Protein AF-A0A7S3X9P7-F1 (afdb_monomer_lite)

Foldseek 3Di:
DDPDDQVVCVLDVVNVVCLVVVDDDDHDDDDDLVRQLVALVSLVVVVVCLVVQNQWDDDPVDTDRDPDDRDDRDPDPPDPPDDDDDDDDDDDDDDDDDDD

Structure (mmCIF, N/CA/C/O backbone):
data_AF-A0A7S3X9P7-F1
#
_entry.id   AF-A0A7S3X9P7-F1
#
loop_
_atom_site.group_PDB
_atom_site.id
_atom_site.type_symbol
_atom_site.label_atom_id
_atom_site.label_alt_id
_atom_site.label_comp_id
_atom_site.label_asym_id
_atom_site.label_entity_id
_atom_site.label_seq_id
_atom_site.pdbx_PDB_ins_code
_atom_site.Cartn_x
_atom_site.Cartn_y
_atom_site.Cartn_z
_atom_site.occupancy
_atom_site.B_iso_or_equiv
_atom_site.auth_seq_id
_atom_site.auth_comp_id
_atom_site.auth_asym_id
_atom_site.auth_atom_id
_atom_site.pdbx_PDB_model_num
ATOM 1 N N . SER A 1 1 ? 6.194 13.565 -7.248 1.00 40.59 1 SER A N 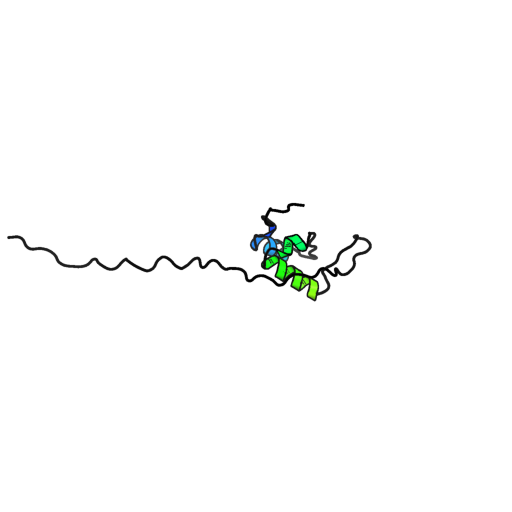1
ATOM 2 C CA . SER A 1 1 ? 6.899 13.285 -5.984 1.00 40.59 1 SER A CA 1
ATOM 3 C C . SER A 1 1 ? 6.740 14.475 -5.062 1.00 40.59 1 SER A C 1
ATOM 5 O O . SER A 1 1 ? 7.329 15.498 -5.357 1.00 40.59 1 SER A O 1
ATOM 7 N N . ASN A 1 2 ? 5.926 14.383 -4.004 1.00 40.41 2 ASN A N 1
ATOM 8 C CA . ASN A 1 2 ? 5.794 15.477 -3.033 1.00 40.41 2 ASN A CA 1
ATOM 9 C C . ASN A 1 2 ? 6.541 15.131 -1.747 1.00 40.41 2 ASN A C 1
ATOM 11 O O . ASN A 1 2 ? 6.206 14.173 -1.052 1.00 40.41 2 ASN A O 1
ATOM 15 N N . GLU A 1 3 ? 7.559 15.930 -1.436 1.00 48.59 3 GLU A N 1
ATOM 16 C CA . GLU A 1 3 ? 8.424 15.744 -0.269 1.00 48.59 3 GLU A CA 1
ATOM 17 C C . GLU A 1 3 ? 7.785 16.226 1.043 1.00 48.59 3 GLU A C 1
ATOM 19 O O . GLU A 1 3 ? 8.248 15.845 2.118 1.00 48.59 3 GLU A O 1
ATOM 24 N N . ARG A 1 4 ? 6.674 16.982 1.000 1.00 51.44 4 ARG A N 1
ATOM 25 C CA . ARG A 1 4 ? 6.044 17.556 2.211 1.00 51.44 4 ARG A CA 1
ATOM 26 C C . ARG A 1 4 ? 4.524 17.445 2.341 1.00 51.44 4 ARG A C 1
ATOM 28 O O . ARG A 1 4 ? 3.979 17.937 3.320 1.00 51.44 4 ARG A O 1
ATOM 35 N N . GLN A 1 5 ? 3.820 16.763 1.445 1.00 51.16 5 GLN A N 1
ATOM 36 C CA . GLN A 1 5 ? 2.370 16.614 1.587 1.00 51.16 5 GLN A CA 1
ATOM 37 C C . GLN A 1 5 ? 2.045 15.240 2.159 1.00 51.16 5 GLN A C 1
ATOM 39 O O . GLN A 1 5 ? 2.418 14.211 1.594 1.00 51.16 5 GLN A O 1
ATOM 44 N N . GLY A 1 6 ? 1.397 15.230 3.326 1.00 56.06 6 GLY A N 1
ATOM 45 C CA . GLY A 1 6 ? 0.805 14.021 3.879 1.00 56.06 6 GLY A CA 1
ATOM 46 C C . GLY A 1 6 ? -0.030 13.329 2.807 1.00 56.06 6 GLY A C 1
ATOM 47 O O . GLY A 1 6 ? -0.585 13.982 1.925 1.00 56.06 6 GLY A O 1
ATOM 48 N N . ILE A 1 7 ? -0.120 12.004 2.884 1.00 62.81 7 ILE A N 1
ATOM 49 C CA . ILE A 1 7 ? -0.861 11.195 1.912 1.00 62.81 7 ILE A CA 1
ATOM 50 C C . ILE A 1 7 ? -2.342 11.609 1.768 1.00 62.81 7 ILE A C 1
ATOM 52 O O . ILE A 1 7 ? -3.013 11.112 0.872 1.00 62.81 7 ILE A O 1
ATOM 56 N N . GLY A 1 8 ? -2.833 12.534 2.606 1.00 65.12 8 GLY A N 1
ATOM 57 C CA . GLY A 1 8 ? -3.989 13.395 2.372 1.00 65.12 8 GLY A CA 1
ATOM 58 C C . GLY A 1 8 ? -5.246 12.577 2.158 1.00 65.12 8 GLY A C 1
ATOM 59 O O . GLY A 1 8 ? -5.789 12.001 3.101 1.00 65.12 8 GLY A O 1
ATOM 60 N N . PHE A 1 9 ? -5.646 12.450 0.896 1.00 61.88 9 PHE A N 1
ATOM 61 C CA . PHE A 1 9 ? -6.716 11.550 0.482 1.00 61.88 9 PHE A CA 1
ATOM 62 C C . PHE A 1 9 ? -6.519 10.115 0.994 1.00 61.88 9 PHE A C 1
ATOM 64 O O . PHE A 1 9 ? -7.467 9.488 1.433 1.00 61.88 9 PHE A O 1
ATOM 71 N N . LEU A 1 10 ? -5.303 9.581 0.998 1.00 67.56 10 LEU A N 1
ATOM 72 C CA . LEU A 1 10 ? -5.051 8.217 1.457 1.00 67.56 10 LEU A CA 1
ATOM 73 C C . LEU A 1 10 ? -4.921 8.125 2.986 1.00 67.56 10 LEU A C 1
ATOM 75 O O . LEU A 1 10 ? -5.041 7.033 3.520 1.00 67.56 10 LEU A O 1
ATOM 79 N N . SER A 1 11 ? -4.712 9.220 3.732 1.00 69.88 11 SER A N 1
ATOM 80 C CA . SER A 1 11 ? -4.619 9.127 5.206 1.00 69.88 11 SER A CA 1
ATOM 81 C C . SER A 1 11 ? -5.950 8.849 5.893 1.00 69.88 11 SER A C 1
ATOM 83 O O . SER A 1 11 ? -5.940 8.472 7.062 1.00 69.88 11 SER A O 1
ATOM 85 N N . ASP A 1 12 ? -7.070 9.019 5.192 1.00 79.62 12 ASP A N 1
ATOM 86 C CA . ASP A 1 12 ? -8.395 8.719 5.723 1.00 79.62 12 ASP A CA 1
ATOM 87 C C . ASP A 1 12 ? -8.635 7.194 5.758 1.00 79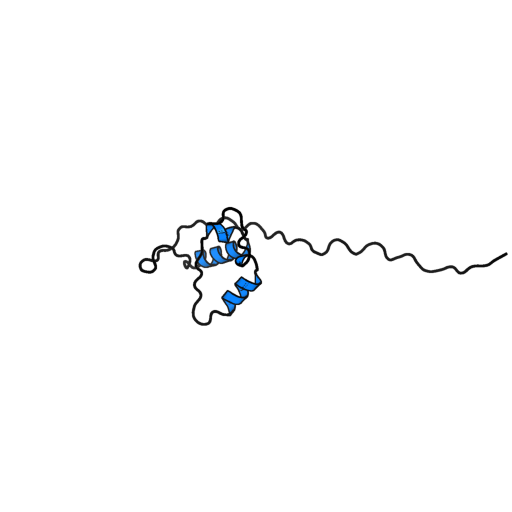.62 12 ASP A C 1
ATOM 89 O O . ASP A 1 12 ? -8.749 6.563 4.698 1.00 79.62 12 ASP A O 1
ATOM 93 N N . PRO A 1 13 ? -8.778 6.586 6.952 1.00 78.12 13 PRO A N 1
ATOM 94 C CA . PRO A 1 13 ? -9.059 5.159 7.083 1.00 78.12 13 PRO A CA 1
ATOM 95 C C . PRO A 1 13 ? -10.341 4.718 6.375 1.00 78.12 13 PRO A C 1
ATOM 97 O O . PRO A 1 13 ? -10.433 3.581 5.910 1.00 78.12 13 PRO A O 1
ATOM 100 N N . ARG A 1 14 ? -11.334 5.609 6.256 1.00 83.25 14 ARG A N 1
ATOM 101 C CA . ARG A 1 14 ? -12.618 5.293 5.618 1.00 83.25 14 ARG A CA 1
ATOM 102 C C . ARG A 1 14 ? -12.433 4.997 4.136 1.00 83.25 14 ARG A C 1
ATOM 104 O O . ARG A 1 14 ? -13.053 4.075 3.618 1.00 83.25 14 ARG A O 1
ATOM 111 N N . ARG A 1 15 ? -11.541 5.725 3.463 1.00 84.44 15 ARG A N 1
ATOM 112 C CA . ARG A 1 15 ? -11.260 5.530 2.034 1.00 84.44 15 ARG A CA 1
ATOM 113 C C . ARG A 1 15 ? -10.563 4.203 1.770 1.00 84.44 15 ARG A C 1
ATOM 115 O O . ARG A 1 15 ? -10.922 3.524 0.810 1.00 84.44 15 ARG A O 1
ATOM 122 N N . LEU A 1 16 ? -9.636 3.805 2.645 1.00 84.12 16 LEU A N 1
ATOM 123 C CA . LEU A 1 16 ? -9.027 2.477 2.570 1.00 84.12 16 LEU A CA 1
ATOM 124 C C . LEU A 1 16 ? -10.089 1.384 2.751 1.00 84.12 16 LEU A C 1
A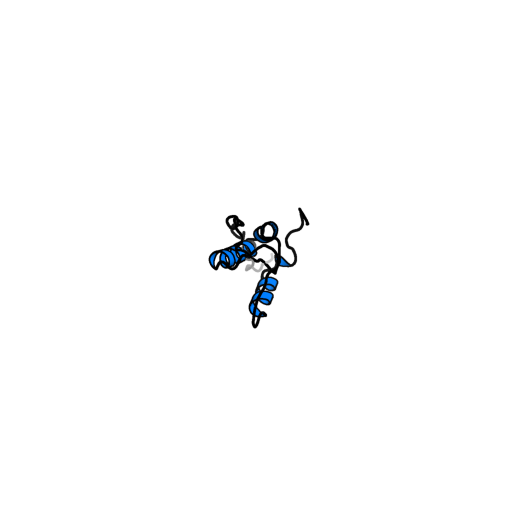TOM 126 O O . LEU A 1 16 ? -10.184 0.491 1.917 1.00 84.12 16 LEU A O 1
ATOM 130 N N . ASN A 1 17 ? -10.942 1.487 3.772 1.00 88.00 17 ASN A N 1
ATOM 131 C CA . ASN A 1 17 ? -11.993 0.494 4.021 1.00 88.00 17 ASN A CA 1
ATOM 132 C C . ASN A 1 17 ? -12.971 0.356 2.848 1.00 88.00 17 ASN A C 1
ATOM 134 O O . ASN A 1 17 ? -13.341 -0.761 2.484 1.00 88.00 17 ASN A O 1
ATOM 138 N N . VAL A 1 18 ? -13.371 1.469 2.227 1.00 89.62 18 VAL A N 1
ATOM 139 C CA . VAL A 1 18 ? -14.229 1.446 1.034 1.00 89.62 18 VAL A CA 1
ATOM 140 C C . VAL A 1 18 ? -13.529 0.720 -0.113 1.00 89.62 18 VAL A C 1
ATOM 142 O O . VAL A 1 18 ? -14.136 -0.149 -0.729 1.00 89.62 18 VAL A O 1
ATOM 145 N N . ALA A 1 19 ? -12.252 1.014 -0.371 1.00 84.44 19 ALA A N 1
ATOM 146 C CA . ALA A 1 19 ? -11.492 0.335 -1.419 1.00 84.44 19 ALA A CA 1
ATOM 147 C C . ALA A 1 19 ? -11.388 -1.183 -1.171 1.00 84.44 19 ALA A C 1
ATOM 149 O O . ALA A 1 19 ? -11.628 -1.967 -2.088 1.00 84.44 19 ALA A O 1
ATOM 150 N N . LEU A 1 20 ? -11.109 -1.596 0.072 1.00 86.75 20 LEU A N 1
ATOM 151 C CA . LEU A 1 20 ? -11.006 -3.009 0.458 1.00 86.75 20 LEU A CA 1
ATOM 152 C C . LEU A 1 20 ? -12.331 -3.761 0.306 1.00 86.75 20 LEU A C 1
ATOM 154 O O . LEU A 1 20 ? -12.364 -4.858 -0.237 1.00 86.75 20 LEU A O 1
ATOM 158 N N . THR A 1 21 ? -13.431 -3.168 0.767 1.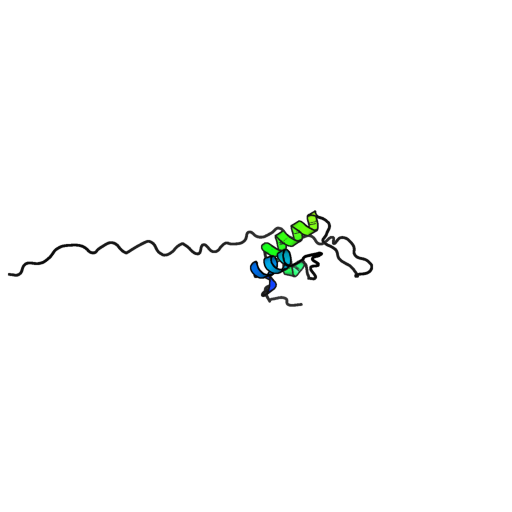00 89.81 21 THR A N 1
ATOM 159 C CA . THR A 1 21 ? -14.752 -3.823 0.791 1.00 89.81 21 THR A CA 1
ATOM 160 C C . THR A 1 21 ? -15.495 -3.754 -0.541 1.00 89.81 21 THR A C 1
ATOM 162 O O . THR A 1 21 ? -16.470 -4.480 -0.744 1.00 89.81 21 THR A O 1
ATOM 165 N N . ARG A 1 22 ? -15.065 -2.884 -1.466 1.00 90.00 22 ARG A N 1
ATOM 166 C CA . ARG A 1 22 ? -15.699 -2.741 -2.783 1.00 90.00 22 ARG A CA 1
ATOM 167 C C . ARG A 1 22 ? -15.119 -3.639 -3.860 1.00 90.00 22 ARG A C 1
ATOM 169 O O . ARG A 1 22 ? -15.828 -3.907 -4.834 1.00 90.00 22 ARG A O 1
ATOM 176 N N . ALA A 1 23 ? -13.894 -4.121 -3.677 1.00 88.50 23 ALA A N 1
ATOM 177 C CA . ALA A 1 23 ? -13.287 -5.105 -4.558 1.00 88.50 23 ALA A CA 1
ATOM 178 C C . ALA A 1 23 ? -14.087 -6.419 -4.521 1.00 88.50 23 ALA A C 1
ATOM 180 O O . ALA A 1 23 ? -14.260 -7.020 -3.466 1.00 88.50 23 ALA A O 1
ATOM 181 N N . ARG A 1 24 ? -14.607 -6.853 -5.678 1.00 88.50 24 ARG A N 1
ATOM 182 C CA . ARG A 1 24 ? -15.382 -8.106 -5.799 1.00 88.50 24 ARG A CA 1
ATOM 183 C C . ARG A 1 24 ? -14.532 -9.301 -6.224 1.00 88.50 24 ARG A C 1
ATOM 185 O O . ARG A 1 24 ? -14.801 -10.409 -5.785 1.00 88.50 24 ARG A O 1
ATOM 192 N N . TYR A 1 25 ? -13.542 -9.064 -7.084 1.00 91.81 25 TYR A N 1
ATOM 193 C CA . TYR A 1 25 ? -12.730 -10.119 -7.705 1.00 91.81 25 TYR A CA 1
ATOM 194 C C . TYR A 1 25 ? -11.227 -9.931 -7.488 1.00 91.81 25 TYR A C 1
ATOM 196 O O . TYR A 1 25 ? -10.491 -10.907 -7.429 1.00 91.81 25 TYR A O 1
ATOM 204 N N . GLY A 1 26 ? -10.760 -8.690 -7.346 1.00 88.81 26 GLY A N 1
ATOM 205 C CA . GLY A 1 26 ? -9.349 -8.402 -7.128 1.00 88.81 26 GLY A CA 1
ATOM 206 C C . GLY A 1 26 ? -9.127 -6.966 -6.679 1.00 88.81 26 GLY A C 1
ATOM 207 O O . GLY A 1 26 ? -9.915 -6.072 -6.997 1.00 88.81 26 GLY A O 1
ATOM 208 N N . LEU A 1 27 ? -8.048 -6.767 -5.927 1.00 89.69 27 LEU A N 1
ATOM 209 C CA . LEU A 1 27 ? -7.582 -5.473 -5.451 1.00 89.69 27 LEU A CA 1
ATOM 210 C C . LEU A 1 27 ? -6.105 -5.333 -5.810 1.00 89.69 27 LEU A C 1
ATOM 212 O O . LEU A 1 27 ? -5.281 -6.122 -5.356 1.00 89.69 27 LEU A O 1
ATOM 216 N N . ILE A 1 28 ? -5.776 -4.301 -6.581 1.00 91.12 28 ILE A N 1
ATOM 217 C CA . ILE A 1 28 ? -4.395 -3.941 -6.905 1.00 91.12 28 ILE A CA 1
ATOM 218 C C . ILE A 1 28 ? -4.147 -2.538 -6.364 1.00 91.12 28 ILE A C 1
ATOM 220 O O . ILE A 1 28 ? -4.910 -1.612 -6.640 1.00 91.12 28 ILE A O 1
ATOM 224 N N . VAL A 1 29 ? -3.079 -2.383 -5.583 1.00 89.81 29 VAL A N 1
ATOM 225 C CA . VAL A 1 29 ? -2.684 -1.101 -4.994 1.00 89.81 29 VAL A CA 1
ATOM 226 C C . VAL A 1 29 ? -1.394 -0.638 -5.652 1.00 89.81 29 VAL A C 1
ATOM 228 O O . VAL A 1 29 ? -0.351 -1.265 -5.493 1.00 89.81 29 VAL A O 1
ATOM 231 N N . LEU A 1 30 ? -1.463 0.481 -6.371 1.00 90.56 30 LEU A N 1
ATOM 232 C CA . LEU A 1 30 ? -0.310 1.106 -7.015 1.00 90.56 30 LEU A CA 1
ATOM 233 C C . LEU A 1 30 ? 0.140 2.318 -6.195 1.00 90.56 30 LEU A C 1
ATOM 235 O O . LEU A 1 30 ? -0.653 3.218 -5.919 1.00 90.56 30 LEU A O 1
ATOM 239 N N . GLY A 1 31 ? 1.414 2.363 -5.801 1.00 89.50 31 GLY A N 1
ATOM 240 C CA . GLY A 1 31 ? 1.942 3.501 -5.054 1.00 89.50 31 GLY A CA 1
ATOM 241 C C . GLY A 1 31 ? 3.375 3.330 -4.560 1.00 89.50 31 GLY A C 1
ATOM 242 O O . GLY A 1 31 ? 3.955 2.251 -4.618 1.00 89.50 31 GLY A O 1
ATOM 243 N N . ASN A 1 32 ? 3.951 4.422 -4.049 1.00 89.81 32 ASN A N 1
ATOM 244 C CA . ASN A 1 32 ? 5.300 4.415 -3.487 1.00 89.81 32 ASN A CA 1
ATOM 245 C C . ASN A 1 32 ? 5.266 3.988 -2.004 1.00 89.81 32 ASN A C 1
ATOM 247 O O . ASN A 1 32 ? 4.772 4.759 -1.167 1.00 89.81 32 ASN A O 1
ATOM 251 N N . PRO A 1 33 ? 5.842 2.828 -1.635 1.00 89.56 33 PRO A N 1
ATOM 252 C CA . PRO A 1 33 ? 5.772 2.326 -0.267 1.00 89.56 33 PRO A CA 1
ATOM 253 C C . PRO A 1 33 ? 6.490 3.244 0.737 1.00 89.56 33 PRO A C 1
ATOM 255 O O . PRO A 1 33 ? 6.037 3.355 1.876 1.00 89.56 33 PRO A O 1
ATOM 258 N N . LYS A 1 34 ? 7.523 4.001 0.323 1.00 88.44 34 LYS A N 1
ATOM 259 C CA . LYS A 1 34 ? 8.213 4.986 1.186 1.00 88.44 34 LYS A CA 1
ATOM 260 C C . LYS A 1 34 ? 7.275 6.088 1.678 1.00 88.44 34 LYS A C 1
ATOM 262 O O . LYS A 1 34 ? 7.432 6.594 2.786 1.00 88.44 34 LYS A O 1
ATOM 267 N N . VAL A 1 35 ? 6.311 6.481 0.847 1.00 87.06 35 VAL A N 1
ATOM 268 C CA . VAL A 1 35 ? 5.359 7.550 1.167 1.00 87.06 35 VAL A CA 1
ATOM 269 C C . VAL A 1 35 ? 4.181 6.995 1.967 1.00 87.06 35 VAL A C 1
ATOM 271 O O . VAL A 1 35 ? 3.796 7.588 2.973 1.00 87.06 35 VAL A O 1
ATOM 274 N N . LEU A 1 36 ? 3.654 5.833 1.573 1.00 87.25 36 LEU A N 1
ATOM 275 C CA . LEU A 1 36 ? 2.516 5.186 2.234 1.00 87.25 36 LEU A CA 1
ATOM 276 C C . LEU A 1 36 ? 2.840 4.774 3.680 1.00 87.25 36 LEU A C 1
ATOM 278 O O . LEU A 1 36 ? 2.057 5.043 4.591 1.00 87.25 36 LEU A O 1
ATOM 282 N N . CYS A 1 37 ? 4.040 4.236 3.927 1.00 88.50 37 CYS A N 1
ATOM 283 C CA . CYS A 1 37 ? 4.472 3.793 5.258 1.00 88.50 37 CYS A CA 1
ATOM 284 C C . CYS A 1 37 ? 4.576 4.916 6.307 1.00 88.50 37 CYS A C 1
ATOM 286 O O . CYS A 1 37 ? 4.774 4.616 7.485 1.00 88.50 37 CYS A O 1
ATOM 288 N N . LYS A 1 38 ? 4.451 6.195 5.914 1.00 85.31 38 LYS A N 1
ATOM 289 C CA . LYS A 1 38 ? 4.438 7.336 6.845 1.00 85.31 38 LYS A CA 1
ATOM 290 C C . LYS A 1 38 ? 3.236 7.311 7.791 1.00 85.31 38 LYS A C 1
ATOM 292 O O . LYS A 1 38 ? 3.317 7.883 8.875 1.00 85.31 38 LYS A O 1
ATOM 297 N N . THR A 1 39 ? 2.133 6.672 7.398 1.00 84.69 39 THR A N 1
ATOM 298 C CA . THR A 1 39 ? 0.953 6.532 8.262 1.00 84.69 39 THR A CA 1
ATOM 299 C C . THR A 1 39 ? 0.870 5.127 8.860 1.00 84.69 39 THR A C 1
ATOM 301 O O . THR A 1 39 ? 1.120 4.156 8.142 1.00 84.69 39 THR A O 1
ATOM 304 N N . PRO A 1 40 ? 0.492 4.977 10.146 1.00 87.62 40 PRO A N 1
ATOM 305 C CA . PRO A 1 40 ? 0.443 3.666 10.797 1.00 87.62 40 PRO A CA 1
ATOM 306 C C . PRO A 1 40 ? -0.498 2.677 10.103 1.00 87.62 40 PRO A C 1
ATOM 308 O O . PRO A 1 40 ? -0.191 1.494 10.014 1.00 87.62 40 PRO A O 1
ATOM 311 N N . LEU A 1 41 ? -1.628 3.160 9.577 1.00 87.38 41 LEU A N 1
ATOM 312 C CA . LEU A 1 41 ? -2.606 2.328 8.878 1.00 87.38 41 LEU A CA 1
ATOM 313 C C . LEU A 1 41 ? -2.007 1.683 7.621 1.00 87.38 41 LEU A C 1
ATOM 315 O O . LEU A 1 41 ? -2.002 0.462 7.500 1.00 87.38 41 LEU A O 1
ATOM 319 N N . TRP A 1 42 ? -1.457 2.496 6.716 1.00 89.12 42 TRP A N 1
ATOM 320 C CA . TRP A 1 42 ? -0.840 1.996 5.487 1.00 89.12 42 TRP A CA 1
ATOM 321 C C . TRP A 1 42 ? 0.424 1.188 5.748 1.00 89.12 42 TRP A C 1
ATOM 323 O O . TRP A 1 42 ? 0.700 0.247 5.014 1.00 89.12 42 TRP A O 1
ATOM 333 N N . ASN A 1 43 ? 1.180 1.523 6.795 1.00 91.50 43 ASN A N 1
ATOM 334 C CA . ASN A 1 43 ? 2.333 0.734 7.212 1.00 91.50 43 ASN A CA 1
ATOM 335 C C . ASN A 1 43 ? 1.918 -0.704 7.575 1.00 91.50 43 ASN A C 1
ATOM 337 O O . ASN A 1 43 ? 2.440 -1.650 6.991 1.00 91.50 43 ASN A O 1
ATOM 341 N N . ASN A 1 44 ? 0.919 -0.863 8.451 1.00 91.31 44 ASN A N 1
ATOM 342 C CA . ASN A 1 44 ? 0.390 -2.180 8.819 1.00 91.31 44 ASN A CA 1
ATOM 343 C C . ASN A 1 44 ? -0.216 -2.919 7.619 1.00 91.31 44 ASN A C 1
ATOM 345 O O . ASN A 1 44 ? -0.005 -4.118 7.460 1.00 91.31 44 ASN A O 1
ATOM 349 N N . PHE A 1 45 ? -0.928 -2.201 6.749 1.00 91.75 45 PHE A N 1
ATOM 350 C CA . PHE A 1 45 ? -1.498 -2.767 5.530 1.00 91.75 45 PHE A CA 1
ATOM 351 C C . PHE A 1 45 ? -0.417 -3.328 4.591 1.00 91.75 45 PHE A C 1
ATOM 353 O O . PHE A 1 45 ? -0.497 -4.476 4.161 1.00 91.75 45 PHE A O 1
ATOM 360 N N . LEU A 1 46 ? 0.643 -2.560 4.327 1.00 92.56 46 LEU A N 1
ATOM 361 C CA . LEU A 1 46 ? 1.762 -3.017 3.503 1.00 92.56 46 LEU A CA 1
ATOM 362 C C . LEU A 1 46 ? 2.544 -4.155 4.172 1.00 92.56 46 LEU A C 1
ATOM 364 O O . LEU A 1 46 ? 2.992 -5.062 3.476 1.00 92.56 46 LEU A O 1
ATOM 368 N N . LEU A 1 47 ? 2.694 -4.142 5.503 1.00 93.44 47 LEU A N 1
ATOM 369 C CA . LEU A 1 47 ? 3.315 -5.247 6.244 1.00 93.44 47 LEU A CA 1
ATOM 370 C C . LEU A 1 47 ? 2.533 -6.547 6.069 1.00 93.44 47 LEU A C 1
ATOM 372 O O . LEU A 1 47 ? 3.142 -7.587 5.827 1.00 93.44 47 LEU A O 1
ATOM 376 N N . HIS A 1 48 ? 1.203 -6.480 6.136 1.00 92.75 48 HIS A N 1
ATOM 377 C CA . HIS A 1 48 ? 0.336 -7.629 5.901 1.00 92.75 48 HIS A CA 1
ATOM 378 C C . HIS A 1 48 ? 0.541 -8.206 4.492 1.00 92.75 48 HIS A C 1
ATOM 380 O O . HIS A 1 48 ? 0.822 -9.393 4.350 1.00 92.75 48 HIS A O 1
ATOM 386 N N . PHE A 1 49 ? 0.521 -7.363 3.455 1.00 93.38 49 PHE A N 1
ATOM 387 C CA . PHE A 1 49 ? 0.753 -7.802 2.072 1.00 93.38 49 PHE A CA 1
ATOM 388 C C . PHE A 1 49 ? 2.172 -8.331 1.849 1.00 93.38 49 PHE A C 1
ATOM 390 O O . PHE A 1 49 ? 2.363 -9.277 1.090 1.00 93.38 49 PHE A O 1
ATOM 397 N N . LYS A 1 50 ? 3.175 -7.758 2.525 1.00 92.44 50 LYS A N 1
ATOM 398 C CA . LYS A 1 50 ? 4.551 -8.260 2.474 1.00 92.44 50 LYS A CA 1
ATOM 399 C C . LYS A 1 50 ? 4.669 -9.652 3.099 1.00 92.44 50 LYS A C 1
ATOM 401 O O . LYS A 1 50 ? 5.362 -10.492 2.539 1.00 92.44 50 LYS A O 1
ATOM 406 N N . HIS A 1 51 ? 4.003 -9.897 4.227 1.00 92.88 51 HIS A N 1
ATOM 407 C CA . HIS A 1 51 ? 3.988 -11.214 4.869 1.00 92.88 51 HIS A CA 1
ATOM 408 C C . HIS A 1 51 ? 3.305 -12.277 3.998 1.00 92.88 51 HIS A C 1
ATOM 410 O O . HIS A 1 51 ? 3.756 -13.414 3.964 1.00 92.88 51 HIS A O 1
ATOM 416 N N . LEU A 1 52 ? 2.278 -11.882 3.243 1.00 94.19 52 LEU A N 1
ATOM 417 C CA . LEU A 1 52 ? 1.603 -12.734 2.259 1.00 94.19 52 LEU A CA 1
ATOM 418 C C . LEU A 1 52 ? 2.352 -12.857 0.921 1.00 94.19 52 LEU A C 1
ATOM 420 O O . LEU A 1 52 ? 1.825 -13.435 -0.021 1.00 94.19 52 LEU A O 1
ATOM 424 N N . GLU A 1 53 ? 3.555 -12.288 0.809 1.00 93.88 53 GLU A N 1
ATOM 425 C CA . GLU A 1 53 ? 4.363 -12.286 -0.418 1.00 93.88 53 GLU A CA 1
ATOM 426 C C . GLU A 1 53 ? 3.689 -11.609 -1.632 1.00 93.88 53 GLU A C 1
ATOM 428 O O . GLU A 1 53 ? 4.071 -11.845 -2.776 1.00 93.88 53 GLU A O 1
ATOM 433 N N . LEU A 1 54 ? 2.722 -10.717 -1.383 1.00 94.50 54 LEU A N 1
ATOM 434 C CA . LEU A 1 54 ? 1.952 -9.986 -2.400 1.00 94.50 54 LEU A CA 1
ATOM 435 C C . LEU A 1 54 ? 2.531 -8.603 -2.729 1.00 94.50 54 LEU A C 1
ATOM 437 O O . LEU A 1 54 ? 2.040 -7.912 -3.621 1.00 94.50 54 LEU A O 1
ATOM 441 N N . LEU A 1 55 ? 3.558 -8.163 -1.999 1.00 94.81 55 LEU A N 1
ATOM 442 C CA . LEU A 1 55 ? 4.240 -6.909 -2.292 1.00 94.81 55 LEU A CA 1
ATOM 443 C C . LEU A 1 55 ? 5.231 -7.125 -3.441 1.00 94.81 55 LEU A C 1
ATOM 445 O O . LEU A 1 55 ? 6.290 -7.720 -3.238 1.00 94.81 55 LEU A O 1
ATOM 449 N N . VAL A 1 56 ? 4.897 -6.612 -4.623 1.00 94.69 56 VAL A N 1
ATOM 450 C CA . VAL A 1 56 ? 5.685 -6.774 -5.853 1.00 94.69 56 VAL A CA 1
ATOM 451 C C . VAL A 1 56 ? 6.159 -5.439 -6.428 1.00 94.69 56 VAL A C 1
ATOM 453 O O . VAL A 1 56 ? 5.588 -4.384 -6.158 1.00 94.69 56 VAL A O 1
ATOM 456 N N . GLU A 1 57 ? 7.226 -5.496 -7.215 1.00 93.38 57 GLU A N 1
ATOM 457 C CA . GLU A 1 57 ? 7.804 -4.388 -7.974 1.00 93.38 57 GLU A CA 1
ATOM 458 C C . GLU A 1 57 ? 8.249 -4.872 -9.361 1.00 93.38 57 GLU A C 1
ATOM 460 O O . GLU A 1 57 ? 8.277 -6.072 -9.623 1.00 93.38 57 GLU A O 1
ATOM 465 N N . GLY A 1 58 ? 8.635 -3.943 -10.234 1.00 91.81 58 GLY A N 1
ATOM 466 C CA . GLY A 1 58 ? 9.068 -4.251 -11.597 1.00 91.81 58 GLY A CA 1
ATOM 467 C C . GLY A 1 58 ? 8.059 -3.795 -12.643 1.00 91.81 58 GLY A C 1
ATOM 468 O O . GLY A 1 58 ? 7.176 -2.978 -12.369 1.00 91.81 58 GLY A O 1
ATOM 469 N N . THR A 1 59 ? 8.234 -4.284 -13.867 1.00 92.88 59 THR A N 1
ATOM 470 C CA . THR A 1 59 ? 7.302 -3.996 -14.965 1.00 92.88 59 THR A CA 1
ATOM 471 C C . THR A 1 59 ? 6.114 -4.948 -14.897 1.00 92.88 59 THR A C 1
ATOM 473 O O . THR A 1 59 ? 6.208 -6.004 -14.284 1.00 92.88 59 THR A O 1
ATOM 476 N N . LEU A 1 60 ? 4.994 -4.612 -15.543 1.00 88.81 60 LEU A N 1
ATOM 477 C CA . LEU A 1 60 ? 3.817 -5.491 -15.546 1.00 88.81 60 LEU A CA 1
ATOM 478 C C . LEU A 1 60 ? 4.115 -6.880 -16.143 1.00 88.81 60 LEU A C 1
ATOM 480 O O . LEU A 1 60 ? 3.508 -7.862 -15.728 1.00 88.81 60 LEU A O 1
ATOM 484 N N . SER A 1 61 ? 5.062 -6.956 -17.081 1.00 93.69 61 SER A N 1
ATOM 485 C CA . SER A 1 61 ? 5.496 -8.204 -17.715 1.00 93.69 61 SER A CA 1
ATOM 486 C C . SER A 1 61 ? 6.479 -9.021 -16.866 1.00 93.69 61 SER A C 1
ATOM 488 O O . SER A 1 61 ? 6.659 -10.201 -17.139 1.00 93.69 61 SER A O 1
ATOM 490 N N . ASP A 1 62 ? 7.116 -8.407 -15.864 1.00 94.06 62 ASP A N 1
ATOM 491 C CA . ASP A 1 62 ? 8.134 -9.024 -15.003 1.00 94.06 62 ASP A CA 1
ATOM 492 C C . ASP A 1 62 ? 8.000 -8.489 -13.569 1.00 94.06 62 ASP A C 1
ATOM 494 O O . ASP A 1 62 ? 8.787 -7.662 -13.090 1.00 94.06 62 ASP A O 1
ATOM 498 N N . LEU A 1 63 ? 6.915 -8.897 -12.907 1.00 93.56 63 LEU A N 1
ATOM 499 C CA . LEU A 1 63 ? 6.665 -8.563 -11.511 1.00 93.56 63 LEU A CA 1
ATOM 500 C C . LEU A 1 63 ? 7.424 -9.527 -10.605 1.00 93.56 63 LEU A C 1
ATOM 502 O O . LEU A 1 63 ? 7.193 -10.736 -10.610 1.00 93.56 63 LEU A O 1
ATOM 506 N N . ARG A 1 64 ? 8.277 -8.967 -9.754 1.00 94.38 64 ARG A N 1
ATOM 507 C CA . ARG A 1 64 ? 9.063 -9.702 -8.760 1.00 94.38 64 ARG A CA 1
ATOM 508 C C . ARG A 1 64 ? 8.688 -9.268 -7.352 1.00 94.38 64 ARG A C 1
ATOM 510 O O . ARG A 1 64 ? 8.228 -8.147 -7.138 1.00 94.38 64 ARG A O 1
ATOM 517 N N . ARG A 1 65 ? 8.923 -10.129 -6.362 1.00 94.50 65 ARG A N 1
ATOM 518 C CA . ARG A 1 65 ? 8.728 -9.771 -4.948 1.00 94.50 65 ARG A CA 1
ATOM 519 C C . ARG A 1 65 ? 9.600 -8.571 -4.591 1.00 94.50 65 ARG A C 1
ATOM 521 O O . ARG A 1 65 ? 10.794 -8.548 -4.879 1.00 94.50 65 ARG A O 1
ATOM 528 N N . SER A 1 66 ? 9.007 -7.576 -3.943 1.00 93.62 66 SER A N 1
ATOM 529 C CA . SER A 1 66 ? 9.733 -6.381 -3.533 1.00 93.62 66 SER A CA 1
ATOM 530 C C . SER A 1 66 ? 10.544 -6.661 -2.268 1.00 93.62 66 SER A C 1
ATOM 532 O O . SER A 1 66 ? 10.009 -7.063 -1.230 1.00 93.62 66 SER A O 1
ATOM 534 N N . HIS A 1 67 ? 11.833 -6.330 -2.319 1.00 90.94 67 HIS A N 1
ATOM 535 C CA . HIS A 1 67 ? 12.732 -6.384 -1.166 1.00 90.94 67 HIS A CA 1
ATOM 536 C C . HIS A 1 67 ? 12.594 -5.167 -0.238 1.00 90.94 67 HIS A C 1
ATOM 538 O O . HIS A 1 67 ? 13.332 -5.045 0.742 1.00 90.94 67 HIS A O 1
ATOM 544 N N . PHE A 1 68 ? 11.642 -4.266 -0.504 1.00 91.44 68 PHE A N 1
ATOM 545 C CA . PHE A 1 68 ? 11.434 -3.062 0.290 1.00 91.44 68 PHE A CA 1
ATOM 546 C C . PHE A 1 68 ? 11.255 -3.385 1.780 1.00 91.44 68 PHE A C 1
ATOM 548 O O . PHE A 1 68 ? 10.337 -4.106 2.184 1.00 91.44 68 PHE A O 1
ATOM 555 N N . VAL A 1 69 ? 12.134 -2.843 2.625 1.00 90.69 69 VAL A N 1
ATOM 556 C CA . VAL A 1 69 ? 12.046 -2.989 4.081 1.00 90.69 69 VAL A CA 1
ATOM 557 C C . VAL A 1 69 ? 11.040 -1.979 4.613 1.00 90.69 69 VAL A C 1
ATOM 559 O O . VAL A 1 69 ? 11.286 -0.774 4.617 1.00 90.69 69 VAL A O 1
ATOM 562 N N . ILE A 1 70 ? 9.896 -2.482 5.071 1.00 91.31 70 ILE A N 1
ATOM 563 C CA . ILE A 1 70 ? 8.873 -1.640 5.677 1.00 91.31 70 ILE A CA 1
ATOM 564 C C . ILE A 1 70 ? 9.343 -1.260 7.090 1.00 91.31 70 ILE A C 1
ATOM 566 O O . ILE A 1 70 ? 9.638 -2.153 7.890 1.00 91.31 70 ILE A O 1
ATOM 570 N N . PRO A 1 71 ? 9.458 0.043 7.410 1.00 89.06 71 PRO A N 1
ATOM 571 C CA . PRO A 1 71 ? 9.883 0.490 8.732 1.00 89.06 71 PRO A CA 1
ATOM 572 C C . PRO A 1 71 ? 8.843 0.118 9.791 1.00 89.06 71 PRO A C 1
ATOM 574 O O . PRO A 1 71 ? 7.655 0.028 9.487 1.00 89.06 71 PRO A O 1
ATOM 577 N N . ARG A 1 72 ? 9.273 -0.037 11.050 1.00 85.00 72 ARG A N 1
ATOM 578 C CA . ARG A 1 72 ? 8.364 -0.367 12.159 1.00 85.00 72 ARG A CA 1
ATOM 579 C C . ARG A 1 72 ? 7.227 0.666 12.259 1.00 85.00 72 ARG A C 1
ATOM 581 O O . ARG A 1 72 ? 7.509 1.870 12.208 1.00 85.00 72 ARG A O 1
ATOM 588 N N . PRO A 1 73 ? 5.964 0.232 12.416 1.00 77.12 73 PRO A N 1
ATOM 589 C CA . PRO A 1 73 ? 4.838 1.145 12.527 1.00 77.12 73 PRO A CA 1
ATOM 590 C C . PRO A 1 73 ? 4.997 1.991 13.789 1.00 77.12 73 PRO A C 1
ATOM 592 O O . PRO A 1 73 ? 5.177 1.473 14.891 1.00 77.12 73 PRO A O 1
ATOM 595 N N . ARG A 1 74 ? 4.934 3.317 13.636 1.00 74.62 74 ARG A N 1
ATOM 596 C CA . ARG A 1 74 ? 4.830 4.209 14.794 1.00 74.62 74 ARG A CA 1
ATOM 597 C C . ARG A 1 74 ? 3.433 4.035 15.397 1.00 74.62 74 ARG A C 1
ATOM 599 O O . ARG A 1 74 ? 2.469 3.999 14.627 1.00 74.62 74 ARG A O 1
ATOM 606 N N . PRO A 1 75 ? 3.290 3.931 16.728 1.00 66.69 75 PRO A N 1
ATOM 607 C CA . PRO A 1 75 ? 1.979 3.810 17.346 1.00 66.69 75 PRO A CA 1
ATOM 608 C C . PRO A 1 75 ? 1.111 4.999 16.933 1.00 66.69 75 PRO A C 1
ATOM 610 O O . PRO A 1 75 ? 1.548 6.152 16.958 1.00 66.69 75 PRO A O 1
ATOM 613 N N . SER A 1 76 ? -0.116 4.706 16.499 1.00 62.75 76 SER A N 1
ATOM 614 C CA . SER A 1 76 ? -1.107 5.737 16.214 1.00 62.75 76 SER A CA 1
ATOM 615 C C . SER A 1 76 ? -1.374 6.476 17.519 1.00 62.75 76 SER A C 1
ATOM 617 O O . SER A 1 76 ? -1.964 5.919 18.445 1.00 62.75 76 SER A O 1
ATOM 619 N N . ARG A 1 77 ? -0.885 7.715 17.618 1.00 62.25 77 ARG A N 1
ATOM 620 C CA . ARG A 1 77 ? -1.208 8.612 18.723 1.00 62.25 77 ARG A CA 1
ATOM 621 C C . ARG A 1 77 ? -2.698 8.926 18.608 1.00 62.25 77 ARG A C 1
ATOM 623 O O . ARG A 1 77 ? -3.081 9.880 17.939 1.00 62.25 77 ARG A O 1
ATOM 630 N N . ARG A 1 78 ? -3.538 8.081 19.214 1.00 55.00 78 ARG A N 1
ATOM 631 C CA . ARG A 1 78 ? -4.937 8.403 19.485 1.00 55.00 78 ARG A CA 1
ATOM 632 C C . ARG A 1 78 ? -4.908 9.690 20.299 1.00 55.00 78 ARG A C 1
ATOM 634 O O . ARG A 1 78 ? -4.385 9.696 21.409 1.00 55.00 78 ARG A O 1
ATOM 641 N N . THR A 1 79 ? -5.378 10.793 19.730 1.00 56.38 79 THR A N 1
ATOM 642 C CA . THR A 1 79 ? -5.696 11.977 20.520 1.00 56.38 79 THR A CA 1
ATOM 643 C C . THR A 1 79 ? -6.790 11.561 21.504 1.00 56.38 79 THR A C 1
ATOM 645 O O . THR A 1 79 ? -7.835 11.075 21.066 1.00 56.38 79 THR A O 1
ATOM 648 N N . PRO A 1 80 ? -6.576 11.680 22.823 1.00 46.94 80 PRO A N 1
ATOM 649 C CA . PRO A 1 80 ? -7.664 11.535 23.775 1.00 46.94 80 PRO A CA 1
ATOM 650 C C . PRO A 1 80 ? -8.630 12.691 23.507 1.00 46.94 80 PRO A C 1
ATOM 652 O O . PRO A 1 80 ? -8.316 13.834 23.814 1.00 46.94 80 PRO A O 1
ATOM 655 N N . HIS A 1 81 ? -9.776 12.428 22.878 1.00 55.91 81 HIS A N 1
ATOM 656 C CA . HIS A 1 81 ? -10.800 13.457 22.653 1.00 55.91 81 HIS A CA 1
ATOM 657 C C . HIS A 1 81 ? -11.756 13.600 23.857 1.00 55.91 81 HIS A C 1
ATOM 659 O O . HIS A 1 81 ? -12.818 14.205 23.757 1.00 55.91 81 HIS A O 1
ATOM 665 N N . THR A 1 82 ? -11.398 13.057 25.021 1.00 60.16 82 THR A N 1
ATOM 666 C CA . THR A 1 82 ? -12.212 13.129 26.242 1.00 60.16 82 THR A CA 1
ATOM 667 C C . THR A 1 82 ? -11.316 13.288 27.464 1.00 60.16 82 THR A C 1
ATOM 669 O O . THR A 1 82 ? -11.108 12.356 28.233 1.00 60.16 82 THR A O 1
ATOM 672 N N . ALA A 1 83 ? -10.746 14.475 27.622 1.00 53.31 83 ALA A N 1
ATOM 673 C CA . ALA A 1 83 ? -10.193 14.939 28.887 1.00 53.31 83 ALA A CA 1
ATOM 674 C C . ALA A 1 83 ? -10.332 16.462 28.907 1.00 53.31 83 ALA A C 1
ATOM 676 O O . ALA A 1 83 ? -9.370 17.152 28.604 1.00 53.31 83 ALA A O 1
ATOM 677 N N . ASN A 1 84 ? -11.568 16.952 29.080 1.00 54.94 84 ASN A N 1
ATOM 678 C CA . ASN A 1 84 ? -11.921 18.302 29.552 1.00 54.94 84 ASN A CA 1
ATOM 679 C C . ASN A 1 84 ? -13.443 18.514 29.438 1.00 54.94 84 ASN A C 1
ATOM 681 O O . ASN A 1 84 ? -13.873 19.232 28.544 1.00 54.94 84 ASN A O 1
ATOM 685 N N . HIS A 1 85 ? -14.259 17.873 30.294 1.00 58.44 85 HIS A N 1
ATOM 686 C CA . HIS A 1 85 ? -15.580 18.424 30.666 1.00 58.44 85 HIS A CA 1
ATOM 687 C C . HIS A 1 85 ? -16.284 17.717 31.849 1.00 58.44 85 HIS A C 1
ATOM 689 O O . HIS A 1 85 ? -17.465 17.410 31.754 1.00 58.44 85 HIS A O 1
ATOM 695 N N . ILE A 1 86 ? -15.612 17.441 32.974 1.00 54.59 86 ILE A N 1
ATOM 696 C CA . ILE A 1 86 ? -16.325 17.151 34.239 1.00 54.59 86 ILE A CA 1
ATOM 697 C C . ILE A 1 86 ? -15.542 17.764 35.402 1.00 54.59 86 ILE A C 1
ATOM 699 O O . ILE A 1 86 ? -14.808 17.073 36.096 1.00 54.59 86 ILE A O 1
ATOM 703 N N . VAL A 1 87 ? -15.663 19.078 35.584 1.00 54.59 87 VAL A N 1
ATOM 704 C CA . VAL A 1 87 ? -15.565 19.735 36.897 1.00 54.59 87 VAL A CA 1
ATOM 705 C C . VAL A 1 87 ? -16.256 21.096 36.801 1.00 54.59 87 VAL A C 1
ATOM 707 O O . VAL A 1 87 ? -15.978 21.865 35.887 1.00 54.59 87 VAL A O 1
ATOM 710 N N . SER A 1 88 ? -17.123 21.368 37.777 1.00 48.72 88 SER A N 1
ATOM 711 C CA . SER A 1 88 ? -17.871 22.612 38.020 1.00 48.72 88 SER A CA 1
ATOM 712 C C . SER A 1 88 ? -19.264 22.742 37.382 1.00 48.72 88 SER A C 1
ATOM 714 O O . SER A 1 88 ? -19.512 23.567 36.509 1.00 48.72 88 SER A O 1
ATOM 716 N N . ALA A 1 89 ? -20.208 21.950 37.888 1.00 50.44 89 ALA A N 1
ATOM 717 C CA . ALA A 1 89 ? -21.606 22.360 38.013 1.00 50.44 89 ALA A CA 1
ATOM 718 C C . ALA A 1 89 ? -22.138 21.736 39.309 1.00 50.44 89 ALA A C 1
ATOM 720 O O . ALA A 1 89 ? -22.588 20.594 39.322 1.00 50.44 89 ALA A O 1
ATOM 721 N N . GLY A 1 90 ? -21.965 22.435 40.428 1.00 49.31 90 GLY A N 1
ATOM 722 C CA . GLY A 1 90 ? -22.330 21.902 41.735 1.00 49.31 90 GL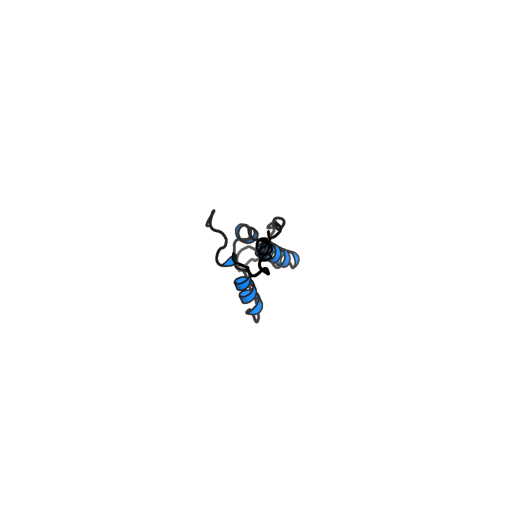Y A CA 1
ATOM 723 C C . GLY A 1 90 ? -22.197 22.928 42.845 1.00 49.31 90 GLY A C 1
ATOM 724 O O . GLY A 1 90 ? -21.400 22.731 43.753 1.00 49.31 90 GLY A O 1
ATOM 725 N N . SER A 1 91 ? -22.965 24.012 42.758 1.00 45.94 91 SER A N 1
ATOM 726 C CA . SER A 1 91 ? -23.303 24.849 43.913 1.00 45.94 91 SER A CA 1
ATOM 727 C C . SER A 1 91 ? -24.406 25.829 43.526 1.00 45.94 91 SER A C 1
ATOM 729 O O . SER A 1 91 ? -24.132 26.979 43.207 1.00 45.94 91 SER A O 1
ATOM 731 N N . ASP A 1 92 ? -25.643 25.338 43.533 1.00 47.44 92 ASP A N 1
ATOM 732 C CA . ASP A 1 92 ? -26.817 26.171 43.778 1.00 47.44 92 ASP A CA 1
ATOM 733 C C . ASP A 1 92 ? -27.906 25.290 44.391 1.00 47.44 92 ASP A C 1
ATOM 735 O O . ASP A 1 92 ? -28.445 24.431 43.702 1.00 47.44 92 ASP A O 1
ATOM 739 N N . PHE A 1 93 ? -28.159 25.444 45.696 1.00 41.31 93 PHE A N 1
ATOM 740 C CA . PHE A 1 93 ? -29.480 25.285 46.317 1.00 41.31 93 PHE A CA 1
ATOM 741 C C . PHE A 1 93 ? -29.440 25.716 47.796 1.00 41.31 93 PHE A C 1
ATOM 743 O O . PHE A 1 93 ? -28.899 25.013 48.645 1.00 41.31 93 PHE A O 1
ATOM 750 N N . GLY A 1 94 ? -30.108 26.836 48.093 1.00 36.97 94 GLY A N 1
ATOM 751 C CA . GLY A 1 94 ? -30.898 26.985 49.319 1.00 36.97 94 GLY A CA 1
ATOM 752 C C . GLY A 1 94 ? -30.373 27.930 50.401 1.00 36.97 94 GLY A C 1
ATOM 753 O O . GLY A 1 94 ? -29.634 27.509 51.280 1.00 36.97 94 GLY A O 1
ATOM 754 N N . ALA A 1 95 ? -30.894 29.160 50.428 1.00 42.81 95 ALA A N 1
ATOM 755 C CA . ALA A 1 95 ? -31.680 29.657 51.565 1.00 42.81 95 ALA A CA 1
ATOM 756 C C . ALA A 1 95 ? -32.324 31.007 51.214 1.00 42.81 95 ALA A C 1
ATOM 758 O O . ALA A 1 95 ? -31.654 31.984 50.889 1.00 42.81 95 ALA A O 1
ATOM 759 N N . MET A 1 96 ? -33.655 31.003 51.261 1.00 46.38 96 MET A N 1
ATOM 760 C CA . MET A 1 96 ? -34.556 32.139 51.099 1.00 46.38 96 MET A CA 1
ATOM 761 C C . MET A 1 96 ? -34.435 33.096 52.299 1.00 46.38 96 MET A C 1
ATOM 763 O O . MET A 1 96 ? -34.002 32.690 53.374 1.00 46.38 96 MET A O 1
ATOM 767 N N . GLY A 1 97 ? -34.807 34.361 52.098 1.00 40.41 97 GLY A N 1
ATOM 768 C CA . GLY A 1 97 ? -34.455 35.473 52.979 1.00 40.41 97 GLY A CA 1
ATOM 769 C C . GLY A 1 97 ? -35.270 35.651 54.260 1.00 40.41 97 GLY A C 1
ATOM 770 O O . GLY A 1 97 ? -36.168 34.880 54.569 1.00 40.41 97 GLY A O 1
ATOM 771 N N . ALA A 1 98 ? -34.969 36.746 54.956 1.00 36.34 98 ALA A N 1
ATOM 772 C CA . ALA A 1 98 ? -35.896 37.491 55.800 1.00 36.34 98 ALA A CA 1
ATOM 773 C C . ALA A 1 98 ? -35.310 38.889 56.049 1.00 36.34 98 ALA A C 1
ATOM 775 O O . ALA A 1 98 ? -34.178 39.035 56.503 1.00 36.34 98 ALA A O 1
ATOM 776 N N . SER A 1 99 ? -36.091 39.899 55.684 1.00 40.62 99 SER A N 1
ATOM 777 C CA . SER A 1 99 ? -35.897 41.306 56.013 1.00 40.62 99 S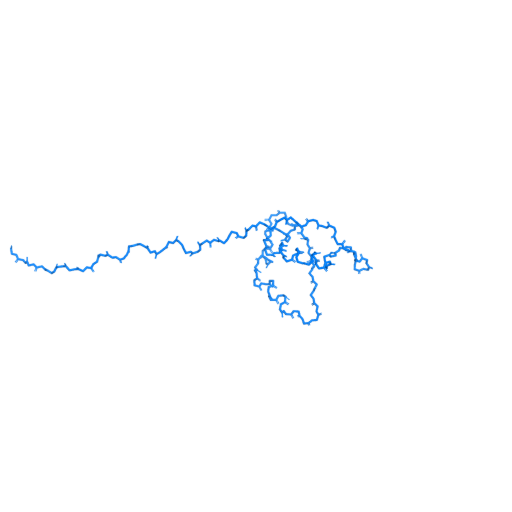ER A CA 1
ATOM 778 C C . SER A 1 99 ? -36.135 41.555 57.504 1.00 40.62 99 SER A C 1
ATOM 780 O O . SER A 1 99 ? -37.053 40.959 58.065 1.00 40.62 99 SER A O 1
ATOM 782 N N . SER A 1 100 ? -35.346 42.456 58.097 1.00 42.22 100 SER A N 1
ATOM 783 C CA . SER A 1 100 ? -35.761 43.623 58.900 1.00 42.22 100 SER A CA 1
ATOM 784 C C . SER A 1 100 ? -34.539 44.305 59.502 1.00 42.22 100 SER A C 1
ATOM 786 O O . SER A 1 100 ? -33.653 43.583 60.007 1.00 42.22 100 SER A O 1
#

pLDDT: mean 75.63, std 19.19, range [36.34, 94.81]

Sequence (100 aa):
SNERQGIGFLSDPRRLNVALTRARYGLIVLGNPKVLCKTPLWNNFLLHFKHLELLVEGTLSDLRRSHFVIPRPRPSRRTPHTANHIVSAGSDFGAMGASS

Organism: NCBI:txid141414

Secondary structure (DSSP, 8-state):
--SS---GGGG-HHHHHHHHHH-SS-----S-HHHHTTSHHHHHHHHHHHHTT--EEEETTEEEE----PPPPPP-----S-SS--S-------------

InterPro domains:
  IPR027417 P-loop containing nucleoside triphosphate hydrolase [G3DSA:3.40.50.300] (1-70)
  IPR041679 DNA2/NAM7 helicase-like, C-terminal [PF13087] (1-33)
  IPR045055 DNA2/NAM7-like helicase [PTHR10887] (5-64)

Radius of gyration: 25.46 Å; chains: 1; bounding box: 49×56×77 Å